Protein AF-A0A080YXA7-F1 (afdb_monomer_lite)

pLDDT: mean 82.46, std 14.52, range [35.06, 96.25]

Structure (mmCIF, N/CA/C/O backbone):
data_AF-A0A080YXA7-F1
#
_entry.id   AF-A0A080YXA7-F1
#
loop_
_atom_site.group_PDB
_atom_site.id
_atom_site.type_symbol
_atom_site.label_atom_id
_atom_site.label_alt_id
_atom_site.label_comp_id
_atom_site.label_asym_id
_atom_site.label_entity_id
_atom_site.label_seq_id
_atom_site.pdbx_PDB_ins_code
_atom_site.Cartn_x
_atom_site.Cartn_y
_atom_site.Cartn_z
_atom_site.occupancy
_atom_site.B_iso_or_equiv
_atom_site.auth_seq_id
_atom_site.auth_comp_id
_atom_site.auth_asym_id
_atom_site.auth_atom_id
_atom_site.pdbx_PDB_model_num
ATOM 1 N N . MET A 1 1 ? 11.386 15.300 15.493 1.00 69.38 1 MET A N 1
ATOM 2 C CA . MET A 1 1 ? 11.853 14.920 14.135 1.00 69.38 1 MET A CA 1
ATOM 3 C C . MET A 1 1 ? 12.270 13.456 14.075 1.00 69.38 1 MET A C 1
ATOM 5 O O . MET A 1 1 ? 11.987 12.839 13.060 1.00 69.38 1 MET A O 1
ATOM 9 N N . SER A 1 2 ? 12.856 12.893 15.141 1.00 87.56 2 SER A N 1
ATOM 10 C CA . SER A 1 2 ? 13.180 11.459 15.256 1.00 87.56 2 SER A CA 1
ATOM 11 C C . SER A 1 2 ? 12.009 10.533 14.919 1.00 87.56 2 SER A C 1
ATOM 13 O O . SER A 1 2 ? 12.190 9.568 14.186 1.00 87.56 2 SER A O 1
ATOM 15 N N . ASP A 1 3 ? 10.804 10.850 15.397 1.00 88.25 3 ASP A N 1
ATOM 16 C CA . ASP A 1 3 ? 9.641 9.965 15.233 1.00 88.25 3 ASP A CA 1
ATOM 17 C C . ASP A 1 3 ? 9.145 9.949 13.782 1.00 88.25 3 ASP A C 1
ATOM 19 O O . ASP A 1 3 ? 8.864 8.891 13.227 1.00 88.25 3 ASP A O 1
ATOM 23 N N . VAL A 1 4 ? 9.155 11.116 13.125 1.00 88.38 4 VAL A N 1
ATOM 24 C CA . VAL A 1 4 ? 8.856 11.254 11.689 1.00 88.38 4 VAL A CA 1
ATOM 25 C C . VAL A 1 4 ? 9.856 10.453 10.854 1.00 88.38 4 VAL A C 1
ATOM 27 O O . VAL A 1 4 ? 9.468 9.746 9.927 1.00 88.38 4 VAL A O 1
ATOM 30 N N . GLU A 1 5 ? 11.147 10.542 11.181 1.00 90.81 5 GLU A N 1
ATOM 31 C CA . GLU A 1 5 ? 12.191 9.792 10.482 1.00 90.81 5 GLU A CA 1
ATOM 32 C C . GLU A 1 5 ? 12.040 8.279 10.694 1.00 90.81 5 GLU A C 1
ATOM 34 O O . GLU A 1 5 ? 12.161 7.509 9.742 1.00 90.81 5 GLU A O 1
ATOM 39 N N . SER A 1 6 ? 11.738 7.854 11.922 1.00 93.12 6 SER A N 1
ATOM 40 C CA . SER A 1 6 ? 11.500 6.451 12.270 1.00 93.12 6 SER A CA 1
ATOM 41 C C . SER A 1 6 ? 10.335 5.861 11.470 1.00 93.12 6 SER A C 1
ATOM 43 O O . SER A 1 6 ? 10.488 4.822 10.823 1.00 93.12 6 SER A O 1
ATOM 45 N N . ILE A 1 7 ? 9.201 6.567 11.428 1.00 91.19 7 ILE A N 1
ATOM 46 C CA . ILE A 1 7 ? 8.010 6.153 10.676 1.00 91.19 7 ILE A CA 1
ATOM 47 C C . ILE A 1 7 ? 8.293 6.131 9.173 1.00 91.19 7 ILE A C 1
ATOM 49 O O . ILE A 1 7 ? 7.986 5.142 8.510 1.00 91.19 7 ILE A O 1
ATOM 53 N N . SER A 1 8 ? 8.960 7.158 8.640 1.00 89.88 8 SER A N 1
ATOM 54 C CA . SER A 1 8 ? 9.359 7.202 7.228 1.00 89.88 8 SER A CA 1
ATOM 55 C C . SER A 1 8 ? 10.251 6.015 6.843 1.00 89.88 8 SER A C 1
ATOM 57 O O . SER A 1 8 ? 9.992 5.343 5.845 1.00 89.88 8 SER A O 1
ATOM 59 N N . LYS A 1 9 ? 11.250 5.671 7.669 1.00 91.12 9 LYS A N 1
ATOM 60 C CA . LYS A 1 9 ? 12.090 4.479 7.456 1.00 91.12 9 LYS A CA 1
ATOM 61 C C . LYS A 1 9 ? 11.283 3.189 7.538 1.00 91.12 9 LYS A C 1
ATOM 63 O O . LYS A 1 9 ? 11.500 2.285 6.733 1.00 91.12 9 LYS A O 1
ATOM 68 N N . LYS A 1 10 ? 10.344 3.090 8.483 1.00 92.12 10 LYS A N 1
ATOM 69 C CA . LYS A 1 10 ? 9.490 1.907 8.616 1.00 92.12 10 LYS A CA 1
ATOM 70 C C . LYS A 1 10 ? 8.612 1.724 7.378 1.00 92.12 10 LYS A C 1
ATOM 72 O O . LYS A 1 10 ? 8.597 0.622 6.843 1.00 92.12 10 LYS A O 1
ATOM 77 N N . LEU A 1 11 ? 7.998 2.785 6.852 1.00 90.00 11 LEU A N 1
ATOM 78 C CA . LEU A 1 11 ? 7.201 2.760 5.613 1.00 90.00 11 LEU A CA 1
ATOM 79 C C . LEU A 1 11 ? 8.001 2.327 4.367 1.00 90.00 11 LEU A C 1
ATOM 81 O O . LEU A 1 11 ? 7.417 1.890 3.376 1.00 90.00 11 LEU A O 1
ATOM 85 N N . GLN A 1 12 ? 9.335 2.415 4.412 1.00 88.06 12 GLN A N 1
ATOM 86 C CA . GLN A 1 12 ? 10.232 1.918 3.360 1.00 88.06 12 GLN A CA 1
ATOM 87 C C . GLN A 1 12 ? 10.576 0.425 3.476 1.00 88.06 12 GLN A C 1
ATOM 89 O O . GLN A 1 12 ? 11.247 -0.117 2.587 1.00 88.06 12 GLN A O 1
ATOM 94 N N . SER A 1 13 ? 10.154 -0.243 4.553 1.00 87.19 13 SER A N 1
ATOM 95 C CA . SER A 1 13 ? 10.366 -1.679 4.737 1.00 87.19 13 SER A CA 1
ATOM 96 C C . SER A 1 13 ? 9.439 -2.519 3.856 1.00 87.19 13 SER A C 1
ATOM 98 O O . SER A 1 13 ? 8.352 -2.100 3.465 1.00 87.19 13 SER A O 1
ATOM 100 N N . GLU A 1 14 ? 9.908 -3.714 3.506 1.00 83.94 14 GLU A N 1
ATOM 101 C CA . GLU A 1 14 ? 9.124 -4.688 2.750 1.00 83.94 14 GLU A CA 1
ATOM 102 C C . GLU A 1 14 ? 8.114 -5.398 3.663 1.00 83.94 14 GLU A C 1
ATOM 104 O O . GLU A 1 14 ? 8.380 -5.616 4.845 1.00 83.94 14 GLU A O 1
ATOM 109 N N . GLY A 1 15 ? 6.972 -5.797 3.099 1.00 83.88 15 GLY A N 1
ATOM 110 C CA . GLY A 1 15 ? 5.975 -6.624 3.790 1.00 83.88 15 GLY A CA 1
ATOM 111 C C . GLY A 1 15 ? 4.941 -5.871 4.630 1.00 83.88 15 GLY A C 1
ATOM 112 O O . GLY A 1 15 ? 4.092 -6.524 5.227 1.00 83.88 15 GLY A O 1
ATOM 113 N N . LEU A 1 16 ? 4.972 -4.536 4.650 1.00 90.12 16 LEU A N 1
ATOM 114 C CA . LEU A 1 16 ? 3.880 -3.745 5.219 1.00 90.12 16 LEU A CA 1
ATOM 115 C C . LEU A 1 16 ? 2.645 -3.809 4.323 1.00 90.12 16 LEU A C 1
ATOM 117 O O . LEU A 1 16 ? 2.758 -3.707 3.098 1.00 90.12 16 LEU A O 1
ATOM 121 N N . ASN A 1 17 ? 1.481 -3.925 4.948 1.00 91.56 17 ASN A N 1
ATOM 122 C CA . ASN A 1 17 ? 0.186 -3.775 4.296 1.00 91.56 17 ASN A CA 1
ATOM 123 C C . ASN A 1 17 ? -0.403 -2.371 4.571 1.00 91.56 17 ASN A C 1
ATOM 125 O O . ASN A 1 17 ? 0.209 -1.537 5.244 1.00 91.56 17 ASN A O 1
ATOM 129 N N . LEU A 1 18 ? -1.586 -2.088 4.015 1.00 92.81 18 LEU A N 1
ATOM 130 C CA . LEU A 1 18 ? -2.235 -0.781 4.168 1.00 92.81 18 LEU A CA 1
ATOM 131 C C . LEU A 1 18 ? -2.689 -0.472 5.600 1.00 92.81 18 LEU A C 1
ATOM 133 O O . LEU A 1 18 ? -2.625 0.691 5.992 1.00 92.81 18 LEU A O 1
ATOM 137 N N . LEU A 1 19 ? -3.095 -1.479 6.379 1.00 93.38 19 LEU A N 1
ATOM 138 C CA . LEU A 1 19 ? -3.434 -1.309 7.795 1.00 93.38 19 LEU A CA 1
ATOM 139 C C . LEU A 1 19 ? -2.194 -0.889 8.593 1.00 93.38 19 LEU A C 1
ATOM 141 O O . LEU A 1 19 ? -2.234 0.146 9.245 1.00 93.38 19 LEU A O 1
ATOM 145 N N . ASP A 1 20 ? -1.068 -1.595 8.436 1.00 93.44 20 ASP A N 1
ATOM 146 C CA . ASP A 1 20 ? 0.170 -1.255 9.154 1.00 93.44 20 ASP A CA 1
ATOM 147 C C . ASP A 1 20 ? 0.626 0.180 8.843 1.00 93.44 20 ASP A C 1
ATOM 149 O O . ASP A 1 20 ? 1.072 0.925 9.715 1.00 93.44 20 ASP A O 1
ATOM 153 N N . ALA A 1 21 ? 0.539 0.580 7.570 1.00 93.19 21 ALA A N 1
ATOM 154 C CA . ALA A 1 21 ? 0.881 1.934 7.160 1.00 93.19 21 ALA A CA 1
ATOM 155 C C . ALA A 1 21 ? -0.074 2.967 7.766 1.00 93.19 21 ALA A C 1
ATOM 157 O O . ALA A 1 21 ? 0.370 4.054 8.135 1.00 93.19 21 ALA A O 1
ATOM 158 N N . ARG A 1 22 ? -1.363 2.633 7.887 1.00 94.56 22 ARG A N 1
ATOM 159 C CA . ARG A 1 22 ? -2.358 3.516 8.488 1.00 94.56 22 ARG A CA 1
ATOM 160 C C . ARG A 1 22 ? -2.125 3.700 9.981 1.00 94.56 22 ARG A C 1
ATOM 162 O O . ARG A 1 22 ? -2.045 4.845 10.409 1.00 94.56 22 ARG A O 1
ATOM 169 N N . ASP A 1 23 ? -1.866 2.621 10.712 1.00 94.25 23 ASP A N 1
ATOM 170 C CA . ASP A 1 23 ? -1.539 2.660 12.142 1.00 94.25 23 ASP A CA 1
ATOM 171 C C . ASP A 1 23 ? -0.324 3.561 12.424 1.00 94.25 23 ASP A C 1
ATOM 173 O O . ASP A 1 23 ? -0.317 4.356 13.365 1.00 94.25 23 ASP A O 1
ATOM 177 N N . LEU A 1 24 ? 0.705 3.489 11.570 1.00 93.81 24 LEU A N 1
ATOM 178 C CA . LEU A 1 24 ? 1.887 4.348 11.679 1.00 93.81 24 LEU A CA 1
ATOM 179 C C . LEU A 1 24 ? 1.564 5.829 11.427 1.00 93.81 24 LEU A C 1
ATOM 181 O O . LEU A 1 24 ? 2.091 6.699 12.122 1.00 93.81 24 LEU A O 1
ATOM 185 N N . LEU A 1 25 ? 0.740 6.134 10.422 1.00 93.31 25 LEU A N 1
ATOM 186 C CA . LEU A 1 25 ? 0.370 7.512 10.087 1.00 93.31 25 LEU A CA 1
ATOM 187 C C . LEU A 1 25 ? -0.572 8.120 11.131 1.00 93.31 25 LEU A C 1
ATOM 189 O O . LEU A 1 25 ? -0.387 9.278 11.503 1.00 93.31 25 LEU A O 1
ATOM 193 N N . ASP A 1 26 ? -1.522 7.344 11.643 1.00 93.75 26 ASP A N 1
ATOM 194 C CA . ASP A 1 26 ? -2.455 7.785 12.678 1.00 93.75 26 ASP A CA 1
ATOM 195 C C . ASP A 1 26 ? -1.716 8.022 14.004 1.00 93.75 26 ASP A C 1
ATOM 197 O O . ASP A 1 26 ? -1.868 9.085 14.609 1.00 93.75 26 ASP A O 1
ATOM 201 N N . GLY A 1 27 ? -0.787 7.135 14.384 1.00 93.38 27 GLY A N 1
ATOM 202 C CA . GLY A 1 27 ? 0.109 7.371 15.521 1.00 93.38 27 GLY A CA 1
ATOM 203 C C . GLY A 1 27 ? 0.985 8.623 15.353 1.00 93.38 27 GLY A C 1
ATOM 204 O O . GLY A 1 27 ? 1.268 9.332 16.322 1.00 93.38 27 GLY A O 1
ATOM 205 N N . LEU A 1 28 ? 1.382 8.969 14.121 1.00 92.44 28 LEU A N 1
ATOM 206 C CA . LEU A 1 28 ? 2.083 10.230 13.860 1.00 92.44 28 LEU A CA 1
ATOM 207 C C . LEU A 1 28 ? 1.170 11.451 14.027 1.00 92.44 28 LEU A C 1
ATOM 209 O O . LEU A 1 28 ? 1.641 12.497 14.480 1.00 92.44 28 LEU A O 1
ATOM 213 N N . LEU A 1 29 ? -0.112 11.344 13.670 1.00 93.69 29 LEU A N 1
ATOM 214 C CA . LEU A 1 29 ? -1.085 12.426 13.835 1.00 93.69 29 LEU A CA 1
ATOM 215 C C . LEU A 1 29 ? -1.355 12.744 15.306 1.00 93.69 29 LEU A C 1
ATOM 217 O O . LEU A 1 29 ? -1.502 13.922 15.633 1.00 93.69 29 LEU A O 1
ATOM 221 N N . GLU A 1 30 ? -1.336 11.744 16.191 1.00 93.12 30 GLU A N 1
ATOM 222 C CA . GLU A 1 30 ? -1.449 11.953 17.642 1.00 93.12 30 GLU A CA 1
ATOM 223 C C . GLU A 1 30 ? -0.322 12.848 18.180 1.00 93.12 30 GLU A C 1
ATOM 225 O O . GLU A 1 30 ? -0.554 13.761 18.973 1.00 93.12 30 GLU A O 1
ATOM 230 N N . ILE A 1 31 ? 0.907 12.629 17.703 1.00 91.81 31 ILE A N 1
ATOM 231 C CA . ILE A 1 31 ? 2.092 13.396 18.117 1.00 91.81 31 ILE A CA 1
ATOM 232 C C . ILE A 1 31 ? 2.167 14.735 17.371 1.00 91.81 31 ILE A C 1
ATOM 234 O O . ILE A 1 31 ? 2.663 15.740 17.896 1.00 91.81 31 ILE A O 1
ATOM 238 N N . LYS A 1 32 ? 1.710 14.768 16.115 1.00 91.69 32 LYS A N 1
ATOM 239 C CA . LYS A 1 32 ? 1.868 15.917 15.224 1.00 91.69 32 LYS A CA 1
ATOM 240 C C . LYS A 1 32 ? 0.593 16.223 14.423 1.00 91.69 32 LYS A C 1
ATOM 242 O O . LYS A 1 32 ? 0.579 16.066 13.198 1.00 91.69 32 LYS A O 1
ATOM 247 N N . PRO A 1 33 ? -0.422 16.832 15.068 1.00 92.94 33 PRO A N 1
ATOM 248 C CA . PRO A 1 33 ? -1.691 17.182 14.421 1.00 92.94 33 PRO A CA 1
ATOM 249 C C . PRO A 1 33 ? -1.559 18.170 13.252 1.00 92.94 33 PRO A C 1
ATOM 251 O O . PRO A 1 33 ? -2.461 18.308 12.435 1.00 92.94 33 PRO A O 1
ATOM 254 N N . SER A 1 34 ? -0.426 18.870 13.124 1.00 92.94 34 SER A N 1
ATOM 255 C CA . SER A 1 34 ? -0.175 19.760 11.983 1.00 92.94 34 SER A CA 1
ATOM 256 C C . SER A 1 34 ? -0.092 19.024 10.638 1.00 92.94 34 SER A C 1
ATOM 258 O O . SER A 1 34 ? -0.131 19.679 9.600 1.00 92.94 34 SER A O 1
ATOM 260 N N . PHE A 1 35 ? 0.054 17.692 10.634 1.00 91.69 35 PHE A N 1
ATOM 261 C CA . PHE A 1 35 ? 0.099 16.891 9.408 1.00 91.69 35 PHE A CA 1
ATOM 262 C C . PHE A 1 35 ? -1.268 16.405 8.911 1.00 91.69 35 PHE A C 1
ATOM 264 O O . PHE A 1 35 ? -1.319 15.770 7.860 1.00 91.69 35 PHE A O 1
ATOM 271 N N . THR A 1 36 ? -2.369 16.733 9.593 1.00 93.69 36 THR A N 1
ATOM 272 C CA . THR A 1 36 ? -3.727 16.283 9.232 1.00 93.69 36 THR A CA 1
ATOM 273 C C . THR A 1 36 ? -4.055 16.499 7.756 1.00 93.69 36 THR A C 1
ATOM 275 O O . THR A 1 36 ? -4.508 15.577 7.091 1.00 93.69 36 THR A O 1
ATOM 278 N N . ASN A 1 37 ? -3.718 17.661 7.194 1.00 93.38 37 ASN A N 1
ATOM 279 C CA . ASN A 1 37 ? -4.016 17.973 5.790 1.00 93.38 37 ASN A CA 1
ATOM 280 C C . ASN A 1 37 ? -3.189 17.163 4.769 1.00 93.38 37 ASN A C 1
ATOM 282 O O . ASN A 1 37 ? -3.418 17.294 3.572 1.00 93.38 37 ASN A O 1
ATOM 286 N N . TYR A 1 38 ? -2.221 16.359 5.218 1.00 90.94 38 TYR A N 1
ATOM 287 C CA . TYR A 1 38 ? -1.301 15.611 4.356 1.00 90.94 38 TYR A CA 1
ATOM 288 C C . TYR A 1 38 ? -1.407 14.096 4.513 1.00 90.94 38 TYR A C 1
ATOM 290 O O . TYR A 1 38 ? -1.197 13.384 3.539 1.00 90.94 38 TYR A O 1
ATOM 298 N N . ILE A 1 39 ? -1.672 13.596 5.724 1.00 92.19 39 ILE A N 1
ATOM 299 C CA . ILE A 1 39 ? -1.631 12.148 6.003 1.00 92.19 39 ILE A CA 1
ATOM 300 C C . ILE A 1 39 ? -2.926 11.591 6.591 1.00 92.19 39 ILE A C 1
ATOM 302 O O . ILE A 1 39 ? -3.038 10.371 6.719 1.00 92.19 39 ILE A O 1
ATOM 306 N N . ALA A 1 40 ? -3.900 12.443 6.934 1.00 93.56 40 ALA A N 1
ATOM 307 C CA . ALA A 1 40 ? -5.184 11.959 7.427 1.00 93.56 40 ALA A CA 1
ATOM 308 C C . ALA A 1 40 ? -5.913 11.131 6.353 1.00 93.56 40 ALA A C 1
ATOM 310 O O . ALA A 1 40 ? -5.759 11.408 5.161 1.00 93.56 40 ALA A O 1
ATOM 311 N N . PRO A 1 41 ? -6.767 10.172 6.753 1.00 91.31 41 PRO A N 1
ATOM 312 C CA . PRO A 1 41 ? -7.563 9.372 5.815 1.00 91.31 41 PRO A CA 1
ATOM 313 C C . PRO A 1 41 ? -8.456 10.205 4.881 1.00 91.31 41 PRO A C 1
ATOM 315 O O . PRO A 1 41 ? -8.844 9.745 3.813 1.00 91.31 41 PRO A O 1
ATOM 318 N N . THR A 1 42 ? -8.789 11.431 5.290 1.00 91.44 42 THR A N 1
ATOM 319 C CA . THR A 1 42 ? -9.639 12.375 4.553 1.00 91.44 42 THR A CA 1
ATOM 320 C C . THR A 1 42 ? -8.854 13.543 3.951 1.00 91.44 42 THR A C 1
ATOM 322 O O . THR A 1 42 ? -9.455 14.559 3.613 1.00 91.44 42 THR A O 1
ATOM 325 N N . ALA A 1 43 ? -7.522 13.465 3.895 1.00 92.31 43 ALA A N 1
ATOM 326 C CA . ALA A 1 43 ? -6.707 14.516 3.295 1.00 92.31 43 ALA A CA 1
ATOM 327 C C . ALA A 1 43 ? -6.961 14.606 1.780 1.00 92.31 43 ALA A C 1
ATOM 329 O O . ALA A 1 43 ? -7.131 13.583 1.123 1.00 92.31 43 ALA A O 1
ATOM 330 N N . ASP A 1 44 ? -6.904 15.812 1.209 1.00 91.56 44 ASP A N 1
ATOM 331 C CA . ASP A 1 44 ? -7.200 16.054 -0.217 1.00 91.56 44 ASP A CA 1
ATOM 332 C C . ASP A 1 44 ? -6.287 15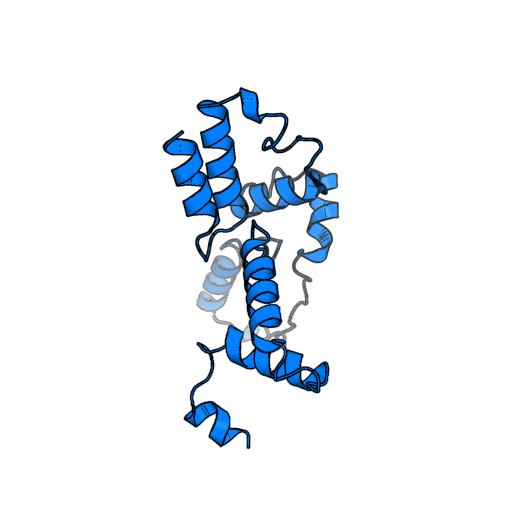.273 -1.183 1.00 91.56 44 ASP A C 1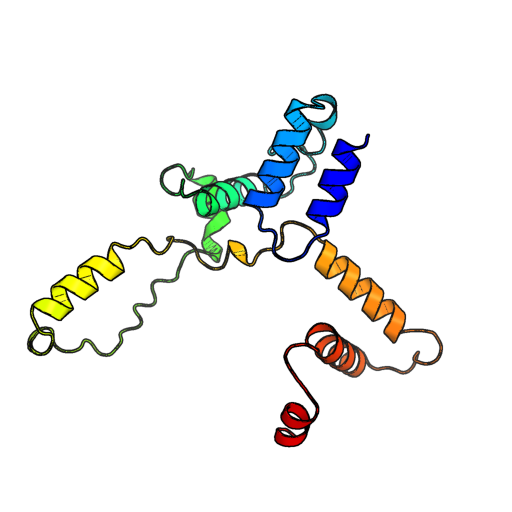
ATOM 334 O O . ASP A 1 44 ? -6.631 15.049 -2.341 1.00 91.56 44 ASP A O 1
ATOM 338 N N . ILE A 1 45 ? -5.108 14.857 -0.713 1.00 90.56 45 ILE A N 1
ATOM 339 C CA . ILE A 1 45 ? -4.157 14.039 -1.476 1.00 90.56 45 ILE A CA 1
ATOM 340 C C . ILE A 1 45 ? -4.617 12.580 -1.644 1.00 90.56 45 ILE A C 1
ATOM 342 O O . ILE A 1 45 ? -4.124 11.880 -2.529 1.00 90.56 45 ILE A O 1
ATOM 346 N N . VAL A 1 46 ? -5.547 12.107 -0.808 1.00 90.50 46 VAL A N 1
ATOM 347 C CA . VAL A 1 46 ? -6.068 10.738 -0.858 1.00 90.50 46 VAL A CA 1
ATOM 348 C C . VAL A 1 46 ? -6.966 10.597 -2.083 1.00 90.50 46 VAL A C 1
ATOM 350 O O . VAL A 1 46 ? -8.078 11.116 -2.134 1.00 90.50 46 VAL A O 1
ATOM 353 N N . HIS A 1 47 ? -6.486 9.863 -3.084 1.00 90.56 47 HIS A N 1
ATOM 354 C CA . HIS A 1 47 ? -7.189 9.713 -4.359 1.00 90.56 47 HIS A CA 1
ATOM 355 C C . HIS A 1 47 ? -8.497 8.915 -4.228 1.00 90.56 47 HIS A C 1
ATOM 357 O O . HIS A 1 47 ? -9.484 9.221 -4.895 1.00 90.56 47 HIS A O 1
ATOM 363 N N . SER A 1 48 ? -8.503 7.870 -3.394 1.00 93.12 48 SER A N 1
ATOM 364 C CA . SER A 1 48 ? -9.628 6.934 -3.269 1.00 93.12 48 SER A CA 1
ATOM 365 C C . SER A 1 48 ? -9.934 6.631 -1.793 1.00 93.12 48 SER A C 1
ATOM 367 O O . SER A 1 48 ? -9.619 5.537 -1.320 1.00 93.12 48 SER A O 1
ATOM 369 N N . PRO A 1 49 ? -10.559 7.563 -1.050 1.00 94.00 49 PRO A N 1
ATOM 370 C CA . PRO A 1 49 ? -10.744 7.436 0.399 1.00 94.00 49 PRO A CA 1
ATOM 371 C C . PRO A 1 49 ? -11.604 6.229 0.799 1.00 94.00 49 PRO A C 1
ATOM 373 O O . PRO A 1 49 ? -11.239 5.494 1.714 1.00 94.00 49 PRO A O 1
ATOM 376 N N . ASP A 1 50 ? -12.696 5.955 0.075 1.00 95.62 50 ASP A N 1
ATOM 377 C CA . ASP A 1 50 ? -13.545 4.778 0.328 1.00 95.62 50 ASP A CA 1
ATOM 378 C C . ASP A 1 50 ? -12.798 3.458 0.087 1.00 95.62 50 ASP A C 1
ATOM 380 O O . ASP A 1 50 ? -13.037 2.457 0.762 1.00 95.62 50 ASP A O 1
ATOM 384 N N . PHE A 1 51 ? -11.878 3.441 -0.881 1.00 95.12 51 PHE A N 1
ATOM 385 C CA . PHE A 1 51 ? -11.060 2.265 -1.146 1.00 95.12 51 PHE A CA 1
ATOM 386 C C . PHE A 1 51 ? -10.063 2.033 -0.010 1.00 95.12 51 PHE A C 1
ATOM 388 O O . PHE A 1 51 ? -10.034 0.942 0.553 1.00 95.12 51 PHE A O 1
ATOM 395 N N . GLU A 1 52 ? -9.282 3.054 0.355 1.00 94.69 52 GLU A N 1
ATOM 396 C CA . GLU A 1 52 ? -8.282 2.937 1.421 1.00 94.69 52 GLU A CA 1
ATOM 397 C C . GLU A 1 52 ? -8.926 2.573 2.763 1.00 94.69 52 GLU A C 1
ATOM 399 O O . GLU A 1 52 ? -8.500 1.611 3.403 1.00 94.69 52 GLU A O 1
ATOM 404 N N . SER A 1 53 ? -10.003 3.269 3.145 1.00 95.06 53 SER A N 1
ATOM 405 C CA . SER A 1 53 ? -10.776 2.973 4.360 1.00 95.06 53 SER A CA 1
ATOM 406 C C . SER A 1 53 ? -11.329 1.546 4.341 1.00 95.06 53 SER A C 1
ATOM 408 O O . SER A 1 53 ? -11.184 0.800 5.312 1.00 95.06 53 SER A O 1
ATOM 410 N N . GLY A 1 54 ? -11.907 1.122 3.212 1.00 94.81 54 GLY A N 1
ATOM 411 C CA . GLY A 1 54 ? -12.417 -0.233 3.049 1.00 94.81 54 GLY A CA 1
ATOM 412 C C . GLY A 1 54 ? -11.332 -1.297 3.234 1.00 94.81 54 GLY A C 1
ATOM 413 O O . GLY A 1 54 ? -11.549 -2.272 3.953 1.00 94.81 54 GLY A O 1
ATOM 414 N N . VAL A 1 55 ? -10.156 -1.114 2.625 1.00 94.25 55 VAL A N 1
ATOM 415 C CA . VAL A 1 55 ? -9.033 -2.055 2.758 1.00 94.25 55 VAL A CA 1
ATOM 416 C C . VAL A 1 55 ? -8.559 -2.147 4.209 1.00 94.25 55 VAL A C 1
ATOM 418 O O . VAL A 1 55 ? -8.390 -3.255 4.714 1.00 94.25 55 VAL A O 1
ATOM 421 N N . VAL A 1 56 ? -8.389 -1.009 4.890 1.00 94.38 56 VAL A N 1
ATOM 422 C CA . VAL A 1 56 ? -7.980 -0.960 6.306 1.00 94.38 56 VAL A CA 1
ATOM 423 C C . VAL A 1 56 ? -8.983 -1.710 7.188 1.00 94.38 56 VAL A C 1
ATOM 425 O O . VAL A 1 56 ? -8.579 -2.553 7.986 1.00 94.38 56 VAL A O 1
ATOM 428 N N . LYS A 1 57 ? -10.291 -1.492 6.995 1.00 94.19 57 LYS A N 1
ATOM 429 C CA . LYS A 1 57 ? -11.343 -2.200 7.745 1.00 94.19 57 LYS A CA 1
ATOM 430 C C . LYS A 1 57 ? -11.308 -3.708 7.533 1.00 94.19 57 LYS A C 1
ATOM 432 O O . LYS A 1 57 ? -11.402 -4.451 8.504 1.00 94.19 57 LYS A O 1
ATOM 437 N N . VAL A 1 58 ? -11.165 -4.170 6.289 1.00 93.12 58 VAL A N 1
ATOM 438 C CA . VAL A 1 58 ? -11.099 -5.611 6.002 1.00 93.12 58 VAL A CA 1
ATOM 439 C C . VAL A 1 58 ? -9.862 -6.240 6.639 1.00 93.12 58 VAL A C 1
ATOM 441 O O . VAL A 1 58 ? -9.971 -7.274 7.291 1.00 93.12 58 VAL A O 1
ATOM 444 N N . LEU A 1 59 ? -8.694 -5.608 6.494 1.00 90.94 59 LEU A N 1
ATOM 445 C CA . LEU A 1 59 ? -7.453 -6.099 7.099 1.00 90.94 59 LEU A CA 1
ATOM 446 C C . LEU A 1 59 ? -7.519 -6.107 8.635 1.00 90.94 59 LEU A C 1
ATOM 448 O O . LEU A 1 59 ? -6.931 -6.987 9.256 1.00 90.94 59 LEU A O 1
ATOM 452 N N . GLY A 1 60 ? -8.266 -5.174 9.235 1.00 89.44 60 GLY A N 1
ATOM 453 C CA . GLY A 1 60 ? -8.524 -5.112 10.676 1.00 89.44 60 GLY A CA 1
ATOM 454 C C . GLY A 1 60 ? -9.644 -6.035 11.178 1.00 89.44 60 GLY A C 1
ATOM 455 O O . GLY A 1 60 ? -9.937 -6.025 12.367 1.00 89.44 60 GLY A O 1
ATOM 456 N N . GLY A 1 61 ? -10.295 -6.818 10.309 1.00 89.00 61 GLY A N 1
ATOM 457 C CA . GLY A 1 61 ? -11.398 -7.714 10.689 1.00 89.00 61 GLY A CA 1
ATOM 458 C C . GLY A 1 61 ? -12.759 -7.028 10.880 1.00 89.00 61 GLY A C 1
ATOM 459 O O . GLY A 1 61 ? -13.717 -7.659 11.320 1.00 89.00 61 GLY A O 1
ATOM 460 N N . HIS A 1 62 ? -12.885 -5.756 10.503 1.00 89.94 62 HIS A N 1
ATOM 461 C CA . HIS A 1 62 ? -14.103 -4.945 10.614 1.00 89.94 62 HIS A CA 1
ATOM 462 C C . HIS A 1 62 ? -14.951 -4.979 9.328 1.00 89.94 62 HIS A C 1
ATOM 464 O O . HIS A 1 62 ? -15.495 -3.967 8.881 1.00 89.94 62 HIS A O 1
ATOM 470 N N . GLU A 1 63 ? -15.079 -6.152 8.698 1.00 88.44 63 GLU A N 1
ATOM 471 C CA . GLU A 1 63 ? -15.816 -6.310 7.430 1.00 88.44 63 GLU A CA 1
ATOM 472 C C . GLU A 1 63 ? -17.315 -6.001 7.551 1.00 88.44 63 GLU A C 1
ATOM 474 O O . GLU A 1 63 ? -17.952 -5.573 6.580 1.00 88.44 63 GLU A O 1
ATOM 479 N N . SER A 1 64 ? -17.888 -6.201 8.741 1.00 87.94 64 SER A N 1
ATOM 480 C CA .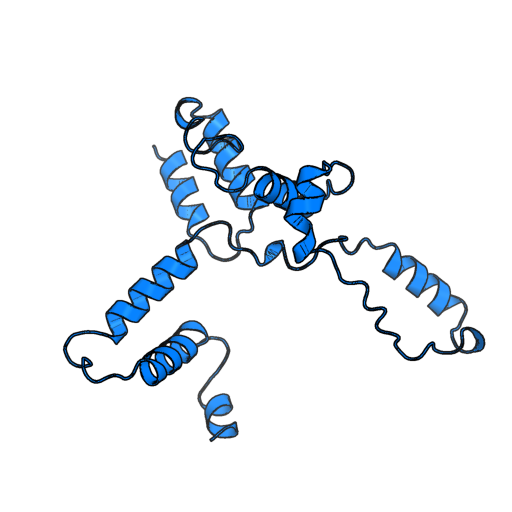 SER A 1 64 ? -19.281 -5.860 9.049 1.00 87.94 64 SER A CA 1
ATOM 481 C C . SER A 1 64 ? -19.565 -4.366 8.903 1.00 87.94 64 SER A C 1
ATOM 483 O O . SER A 1 64 ? -20.672 -3.991 8.513 1.00 87.94 64 SER A O 1
ATOM 485 N N . ASP A 1 65 ? -18.552 -3.533 9.145 1.00 92.50 65 ASP A N 1
ATOM 486 C CA . ASP A 1 65 ? -18.671 -2.079 9.294 1.00 92.50 65 ASP A CA 1
ATOM 487 C C . ASP A 1 65 ? -18.406 -1.340 7.971 1.00 92.50 65 ASP A C 1
ATOM 489 O O . ASP A 1 65 ? -18.285 -0.109 7.919 1.00 92.50 65 ASP A O 1
ATOM 493 N N . LEU A 1 66 ? -18.312 -2.101 6.876 1.00 93.44 66 LEU A N 1
ATOM 494 C CA . LEU A 1 66 ? -18.131 -1.569 5.536 1.0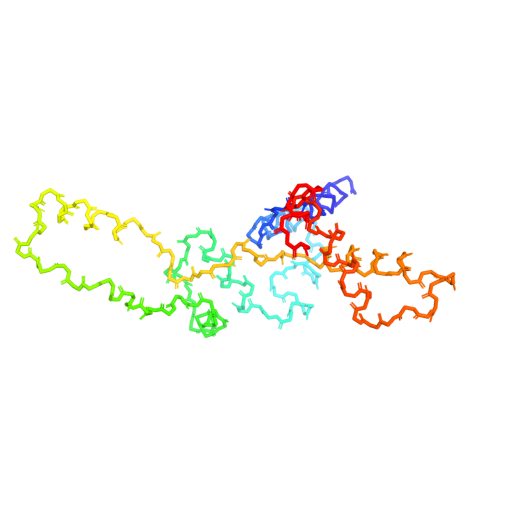0 93.44 66 LEU A CA 1
ATOM 495 C C . LEU A 1 66 ? -19.395 -0.851 5.048 1.00 93.44 66 LEU A C 1
ATOM 497 O O . LEU A 1 66 ? -20.485 -1.435 4.925 1.00 93.44 66 LEU A O 1
ATOM 501 N N . SER A 1 67 ? -19.209 0.413 4.682 1.00 95.75 67 SER A N 1
ATOM 502 C CA . SER A 1 67 ? -20.206 1.257 4.043 1.00 95.75 67 SER A CA 1
ATOM 503 C C . SER A 1 67 ? -20.547 0.735 2.644 1.00 95.75 67 SER A C 1
ATOM 505 O O . SER A 1 67 ? -19.852 -0.096 2.053 1.00 95.75 67 SER A O 1
ATOM 507 N N . ARG A 1 68 ? -21.648 1.233 2.074 1.00 95.94 68 ARG A N 1
ATOM 508 C CA . ARG A 1 68 ? -22.013 0.903 0.691 1.00 95.94 68 ARG A CA 1
ATOM 509 C C . ARG A 1 68 ? -20.945 1.371 -0.308 1.00 95.94 68 ARG A C 1
ATOM 511 O O . ARG A 1 68 ? -20.684 0.647 -1.261 1.00 95.94 68 ARG A O 1
ATOM 518 N N . ALA A 1 69 ? -20.345 2.542 -0.091 1.00 95.88 69 ALA A N 1
ATOM 519 C CA . ALA A 1 69 ? -19.307 3.080 -0.970 1.00 95.88 69 ALA A CA 1
ATOM 520 C C . ALA A 1 69 ? -18.020 2.244 -0.891 1.00 95.88 69 ALA A C 1
ATOM 522 O O . ALA A 1 69 ? -17.474 1.863 -1.922 1.00 95.88 69 ALA A O 1
ATOM 523 N N . GLU A 1 70 ? -17.616 1.845 0.318 1.00 96.25 70 GLU A N 1
ATOM 524 C CA . GLU A 1 70 ? -16.449 0.980 0.537 1.00 96.25 70 GLU A CA 1
ATOM 525 C C . GLU A 1 70 ? -16.652 -0.398 -0.119 1.00 96.25 70 GLU A C 1
ATOM 527 O O . GLU A 1 70 ? -15.764 -0.907 -0.799 1.00 96.25 70 GLU A O 1
ATOM 532 N N . LYS A 1 71 ? -17.852 -0.986 -0.010 1.00 94.44 71 LYS A N 1
ATOM 533 C CA . LYS A 1 71 ? -18.190 -2.257 -0.683 1.00 94.44 71 LYS A CA 1
ATOM 534 C C . LYS A 1 71 ? -18.111 -2.162 -2.207 1.00 94.44 71 LYS A C 1
ATOM 536 O O . LYS A 1 71 ? -17.656 -3.109 -2.848 1.00 94.44 71 LYS A O 1
ATOM 541 N N . GLU A 1 72 ? -18.558 -1.050 -2.790 1.00 95.12 72 GLU A N 1
ATOM 542 C CA . GLU A 1 72 ? -18.440 -0.814 -4.234 1.00 95.12 72 GLU A CA 1
ATOM 543 C C . GLU A 1 72 ? -16.978 -0.620 -4.654 1.00 95.12 72 GLU A C 1
ATOM 545 O O . GLU A 1 72 ? -16.545 -1.210 -5.643 1.00 95.12 72 GLU A O 1
ATOM 550 N N . ALA A 1 73 ? -16.189 0.122 -3.872 1.00 95.19 73 ALA A N 1
ATOM 551 C CA . ALA A 1 73 ? -14.766 0.331 -4.135 1.00 95.19 73 ALA A CA 1
ATOM 552 C C . ALA A 1 73 ? -13.954 -0.976 -4.064 1.00 95.19 73 ALA A C 1
ATOM 554 O O . ALA A 1 73 ? -13.055 -1.201 -4.874 1.00 95.19 73 ALA A O 1
ATOM 555 N N . LEU A 1 74 ? -14.297 -1.874 -3.135 1.00 94.50 74 LEU A N 1
ATOM 556 C CA . LEU A 1 74 ? -13.637 -3.172 -2.960 1.00 94.50 74 LEU A CA 1
ATOM 557 C C . LEU A 1 74 ? -14.170 -4.277 -3.881 1.00 94.50 74 LEU A C 1
ATOM 559 O O . LEU A 1 74 ? -13.658 -5.399 -3.865 1.00 94.50 74 LEU A O 1
ATOM 563 N N . ARG A 1 75 ? -15.180 -3.991 -4.709 1.00 93.12 75 ARG A N 1
ATOM 564 C CA . ARG A 1 75 ? -15.791 -4.967 -5.619 1.00 93.12 75 ARG A CA 1
ATOM 565 C C . ARG A 1 75 ? -14.781 -5.763 -6.468 1.00 93.12 75 ARG A C 1
ATOM 567 O O . ARG A 1 75 ? -15.007 -6.966 -6.601 1.00 93.12 75 ARG A O 1
ATOM 574 N N . PRO A 1 76 ? -13.684 -5.183 -7.007 1.00 91.81 76 PRO A N 1
ATOM 575 C CA . PRO A 1 76 ? -12.683 -5.938 -7.770 1.00 91.81 76 PRO A CA 1
ATOM 576 C C . PRO A 1 76 ? -11.964 -7.027 -6.962 1.00 91.81 76 PRO A C 1
ATOM 578 O O . PRO A 1 76 ? -11.502 -8.008 -7.534 1.00 91.81 76 PRO A O 1
ATOM 581 N N . PHE A 1 77 ? -11.884 -6.860 -5.641 1.00 91.62 77 PHE A N 1
ATOM 582 C CA . PHE A 1 77 ? -11.197 -7.768 -4.720 1.00 91.62 77 PHE A CA 1
ATOM 583 C C . PHE A 1 77 ? -12.139 -8.760 -4.052 1.00 91.62 77 PHE A C 1
ATOM 585 O O . PHE A 1 77 ? -11.697 -9.621 -3.293 1.00 91.62 77 PHE A O 1
ATOM 592 N N . ARG A 1 78 ? -13.446 -8.653 -4.303 1.00 90.62 78 ARG A N 1
ATOM 593 C CA . ARG A 1 78 ? -14.415 -9.601 -3.772 1.00 90.62 78 ARG A CA 1
ATOM 594 C C . ARG A 1 78 ? -14.093 -10.975 -4.336 1.00 90.62 78 ARG A C 1
ATOM 596 O O . ARG A 1 78 ? -13.931 -11.117 -5.549 1.00 90.62 78 ARG A O 1
ATOM 603 N N . GLN A 1 79 ? -14.040 -11.989 -3.475 1.00 84.12 79 GLN A N 1
ATOM 604 C CA . GLN A 1 79 ? -13.933 -13.361 -3.946 1.00 84.12 79 GLN A CA 1
ATOM 605 C C . GLN A 1 79 ? -15.075 -13.603 -4.929 1.00 84.12 79 GLN A C 1
ATOM 607 O O . GLN A 1 79 ? -16.253 -13.605 -4.552 1.00 84.12 79 GLN A O 1
ATOM 612 N N . MET A 1 80 ? -14.738 -13.807 -6.206 1.00 66.00 80 MET A N 1
ATOM 613 C CA . MET A 1 80 ? -15.652 -14.511 -7.080 1.00 66.00 80 MET A CA 1
ATOM 614 C C . MET A 1 80 ? -15.840 -15.851 -6.401 1.00 66.00 80 MET A C 1
ATOM 616 O O . MET A 1 80 ? -14.926 -16.676 -6.360 1.00 66.00 80 MET A O 1
ATOM 620 N N . THR A 1 81 ? -17.037 -16.076 -5.881 1.00 51.94 81 THR A N 1
ATOM 621 C CA . THR A 1 81 ? -17.537 -17.418 -5.658 1.00 51.94 81 THR A CA 1
ATOM 622 C C . THR A 1 81 ? -17.690 -18.069 -7.033 1.00 51.94 81 THR A C 1
ATOM 624 O O . THR A 1 81 ? -18.771 -18.457 -7.463 1.00 51.94 81 THR A O 1
ATOM 627 N N . SER A 1 82 ? -16.569 -18.302 -7.724 1.00 43.25 82 SER A N 1
ATOM 628 C CA . SER A 1 82 ? -16.396 -19.617 -8.283 1.00 43.25 82 SER A CA 1
ATOM 629 C C . SER A 1 82 ? -16.559 -20.528 -7.072 1.00 43.25 82 SER A C 1
ATOM 631 O O . SER A 1 82 ? -15.673 -20.735 -6.249 1.00 43.25 82 SER A O 1
ATOM 633 N N . ARG A 1 83 ? -17.775 -21.054 -6.927 1.00 44.69 83 ARG A N 1
ATOM 634 C CA . ARG A 1 83 ? -17.892 -22.478 -6.704 1.00 44.69 83 ARG A CA 1
ATOM 635 C C . ARG A 1 83 ? -16.890 -23.086 -7.680 1.00 44.69 83 ARG A C 1
ATOM 637 O O . ARG A 1 83 ? -17.234 -23.370 -8.824 1.00 44.69 83 ARG A O 1
ATOM 644 N N . SER A 1 84 ? -15.645 -23.261 -7.253 1.00 35.06 84 SER A N 1
ATOM 645 C CA . SER A 1 84 ? -14.916 -24.443 -7.625 1.00 35.06 84 SER A CA 1
ATOM 646 C C . SER A 1 84 ? -15.833 -25.551 -7.138 1.00 35.06 84 SER A C 1
ATOM 648 O O . SER A 1 84 ? -15.822 -25.995 -5.990 1.00 35.06 84 SER A O 1
ATOM 650 N N . ARG A 1 85 ? -16.741 -25.927 -8.040 1.00 39.16 85 ARG A N 1
ATOM 651 C CA . ARG A 1 85 ? -17.345 -27.231 -8.098 1.00 39.16 85 ARG A CA 1
ATOM 652 C C . ARG A 1 85 ? -16.143 -28.148 -8.319 1.00 39.16 85 ARG A C 1
ATOM 654 O O . ARG A 1 85 ? -15.900 -28.632 -9.412 1.00 39.16 85 ARG A O 1
ATOM 661 N N . SER A 1 86 ? -15.350 -28.332 -7.257 1.00 36.84 86 SER A N 1
ATOM 662 C CA . SER A 1 86 ? -14.847 -29.655 -6.943 1.00 36.84 86 SER A CA 1
ATOM 663 C C . SER A 1 86 ? -16.053 -30.553 -7.187 1.00 36.84 86 SER A C 1
ATOM 665 O O . SER A 1 86 ? -17.146 -30.174 -6.734 1.00 36.84 86 SER A O 1
ATOM 667 N N . PRO A 1 87 ? -15.924 -31.585 -8.044 1.00 40.09 87 PRO A N 1
ATOM 668 C CA . PRO A 1 87 ? -17.062 -32.426 -8.393 1.00 40.09 87 PRO A CA 1
ATOM 669 C C . PRO A 1 87 ? -17.757 -32.720 -7.079 1.00 40.09 87 PRO A C 1
ATOM 671 O O . PRO A 1 87 ? -17.060 -33.073 -6.129 1.00 40.09 87 PRO A O 1
ATOM 674 N N . GLU A 1 88 ? -19.047 -32.378 -6.981 1.00 50.56 88 GLU A N 1
ATOM 675 C CA . GLU A 1 88 ? -19.819 -32.559 -5.757 1.00 50.56 88 GLU A CA 1
ATOM 676 C C . GLU A 1 88 ? -19.587 -34.006 -5.339 1.00 50.56 88 GLU A C 1
ATOM 678 O O . GLU A 1 88 ? -20.137 -34.923 -5.943 1.00 50.56 88 GLU A O 1
ATOM 683 N N . GLU A 1 89 ? -18.661 -34.221 -4.400 1.00 50.53 89 GLU A N 1
ATOM 684 C CA . GLU A 1 89 ? -18.420 -35.542 -3.871 1.00 50.53 89 GLU A CA 1
ATOM 685 C C . GLU A 1 89 ? -19.690 -35.833 -3.117 1.00 50.53 89 GLU A C 1
ATOM 687 O O . GLU A 1 89 ? -19.992 -35.185 -2.108 1.00 50.53 89 GLU A O 1
ATOM 692 N N . ASP A 1 90 ? -20.460 -36.718 -3.743 1.00 51.69 90 ASP A N 1
ATOM 693 C CA . ASP A 1 90 ? -21.771 -37.171 -3.341 1.00 51.69 90 ASP A CA 1
ATOM 694 C C . ASP A 1 90 ? -21.829 -37.161 -1.810 1.00 51.69 90 ASP A C 1
ATOM 696 O O . ASP A 1 90 ? -21.000 -37.818 -1.170 1.00 51.69 90 ASP A O 1
ATOM 700 N N . PRO A 1 91 ? -22.701 -36.357 -1.176 1.00 53.75 91 PRO A N 1
ATOM 701 C CA . PRO A 1 91 ? -22.677 -36.161 0.271 1.00 53.75 91 PRO A CA 1
ATOM 702 C C . PRO A 1 91 ? -22.828 -37.480 1.046 1.00 53.75 91 PRO A C 1
ATOM 704 O O . PRO A 1 91 ? -22.555 -37.510 2.244 1.00 53.75 91 PRO A O 1
ATOM 707 N N . THR A 1 92 ? -23.231 -38.560 0.380 1.00 57.56 92 THR A N 1
ATOM 708 C CA . THR A 1 92 ? -23.252 -39.952 0.845 1.00 57.56 92 THR A CA 1
ATOM 709 C C . THR A 1 92 ? -21.866 -40.589 1.046 1.00 57.56 92 THR A C 1
ATOM 711 O O . THR A 1 92 ? -21.780 -41.579 1.767 1.00 57.56 92 THR A O 1
ATOM 714 N N . LYS A 1 93 ? -20.784 -40.033 0.479 1.00 59.16 93 LYS A N 1
ATOM 715 C CA . LYS A 1 93 ? -19.399 -40.539 0.596 1.00 59.16 93 LYS A CA 1
ATOM 716 C C . LYS A 1 93 ? -18.549 -39.848 1.667 1.00 59.16 93 LYS A C 1
ATOM 718 O O . LYS A 1 93 ? -17.521 -40.390 2.058 1.00 59.16 93 LYS A O 1
ATOM 723 N N . LEU A 1 94 ? -18.955 -38.672 2.150 1.00 59.56 94 LEU A N 1
ATOM 724 C CA . LEU A 1 94 ? -18.246 -37.956 3.217 1.00 59.56 94 LEU A CA 1
ATOM 725 C C . LEU A 1 94 ? -18.716 -38.449 4.588 1.00 59.56 94 LEU A C 1
ATOM 727 O O . LEU A 1 94 ? -19.902 -38.343 4.919 1.00 59.56 94 LEU A O 1
ATOM 731 N N . GLY A 1 95 ? -17.782 -38.945 5.402 1.00 78.19 95 GLY A N 1
ATOM 732 C CA . GLY A 1 95 ? -18.056 -39.377 6.767 1.00 78.19 95 GLY A CA 1
ATOM 733 C C . GLY A 1 95 ? -18.591 -38.237 7.641 1.00 78.19 95 GLY A C 1
ATOM 734 O O . GLY A 1 95 ? -18.353 -37.053 7.394 1.00 78.19 95 GLY A O 1
ATOM 735 N N . PHE A 1 96 ? -19.324 -38.582 8.704 1.00 74.12 96 PHE A N 1
ATOM 736 C CA . PHE A 1 96 ? -19.901 -37.603 9.637 1.00 74.12 96 PHE A CA 1
ATOM 737 C C . PHE A 1 96 ? -18.840 -36.657 10.234 1.00 74.12 96 PHE A C 1
ATOM 739 O O . PHE A 1 96 ? -19.078 -35.453 10.345 1.00 74.12 96 PHE A O 1
ATOM 746 N N . ALA A 1 97 ? -17.646 -37.177 10.533 1.00 75.00 97 ALA A N 1
ATOM 747 C CA . ALA A 1 97 ? -16.510 -36.388 11.005 1.00 75.00 97 ALA A CA 1
ATOM 748 C C . ALA A 1 97 ? -16.030 -35.366 9.957 1.00 75.00 97 ALA A C 1
ATOM 750 O O . ALA A 1 97 ? -15.848 -34.195 10.285 1.00 75.00 97 ALA A O 1
ATOM 751 N N . ASP A 1 98 ? -15.922 -35.760 8.685 1.00 75.50 98 ASP A N 1
ATOM 752 C CA . ASP A 1 98 ? -15.492 -34.869 7.599 1.00 75.50 98 ASP A CA 1
ATOM 753 C C . ASP A 1 98 ? -16.501 -33.752 7.338 1.00 75.50 98 ASP A C 1
ATOM 755 O O . ASP A 1 98 ? -16.122 -32.616 7.052 1.00 75.50 98 ASP A O 1
ATOM 759 N N . ARG A 1 99 ? -17.798 -34.040 7.501 1.00 76.75 99 ARG A N 1
ATOM 760 C CA . ARG A 1 99 ? -18.862 -33.027 7.442 1.00 76.75 99 ARG A CA 1
ATOM 761 C C . ARG A 1 99 ? -18.734 -31.997 8.567 1.00 76.75 99 ARG A C 1
ATOM 763 O O . ARG A 1 99 ? -18.916 -30.805 8.318 1.00 76.75 99 ARG A O 1
ATOM 770 N N . ILE A 1 100 ? -18.398 -32.433 9.783 1.00 72.31 100 ILE A N 1
ATOM 771 C CA . ILE A 1 100 ? -18.163 -31.539 10.928 1.00 72.31 100 ILE A CA 1
ATOM 772 C C . ILE A 1 100 ? -16.904 -30.691 10.700 1.00 72.31 100 ILE A C 1
ATOM 774 O O . ILE A 1 100 ? -16.943 -29.473 10.880 1.00 72.31 100 ILE A O 1
ATOM 778 N N . LEU A 1 101 ? -15.808 -31.303 10.243 1.00 71.00 101 LEU A N 1
ATOM 779 C CA . LEU A 1 101 ? -14.546 -30.609 9.979 1.00 71.00 101 LEU A CA 1
ATOM 780 C C . LEU A 1 101 ? -14.658 -29.616 8.809 1.00 71.00 101 LEU A C 1
ATOM 782 O O . LEU A 1 101 ? -14.173 -28.491 8.930 1.00 71.00 101 LEU A O 1
ATOM 786 N N . LYS A 1 102 ? -15.361 -29.962 7.718 1.00 69.75 102 LYS A N 1
ATOM 787 C CA . LYS A 1 102 ? -15.665 -29.021 6.620 1.00 69.75 102 LYS A CA 1
ATOM 788 C C . LYS A 1 102 ? -16.497 -27.839 7.106 1.00 69.75 102 LYS A C 1
ATOM 790 O O . LYS A 1 102 ? -16.175 -26.704 6.769 1.00 69.75 102 LYS A O 1
ATOM 795 N N . ARG A 1 103 ? -17.534 -28.081 7.916 1.00 61.16 103 ARG A N 1
ATOM 796 C CA . ARG A 1 103 ? -18.378 -27.006 8.462 1.00 61.16 103 ARG A CA 1
ATOM 797 C C . ARG A 1 103 ? -17.558 -26.044 9.329 1.00 61.16 103 ARG A C 1
ATOM 799 O O . ARG A 1 103 ? -17.711 -24.837 9.186 1.00 61.16 103 ARG A O 1
ATOM 806 N N . ARG A 1 104 ? -16.627 -26.569 10.133 1.00 56.72 104 ARG A N 1
ATOM 807 C CA . ARG A 1 104 ? -15.693 -25.760 10.931 1.00 56.72 104 ARG A CA 1
ATOM 808 C C . ARG A 1 104 ? -14.724 -24.951 10.065 1.00 56.72 104 ARG A C 1
ATOM 810 O O . ARG A 1 104 ? -14.469 -23.796 10.368 1.00 56.72 104 ARG A O 1
ATOM 817 N N . LYS A 1 105 ? -14.207 -25.534 8.979 1.00 52.81 105 LYS A N 1
ATOM 818 C CA . LYS A 1 105 ? -13.252 -24.875 8.072 1.00 52.81 105 LYS A CA 1
ATOM 819 C C . LYS A 1 105 ? -13.891 -23.778 7.212 1.00 52.81 105 LYS A C 1
ATOM 821 O O . LYS A 1 105 ? -13.219 -22.817 6.882 1.00 52.81 105 LYS A O 1
ATOM 826 N N . VAL A 1 106 ? -15.176 -23.909 6.880 1.00 54.53 106 VAL A N 1
ATOM 827 C CA . VAL A 1 106 ? -15.961 -22.869 6.183 1.00 54.53 106 VAL A CA 1
ATOM 828 C C . VAL A 1 106 ? -16.387 -21.745 7.138 1.00 54.53 106 VAL A C 1
ATOM 830 O O . VAL A 1 106 ? -16.540 -20.610 6.707 1.00 54.53 106 VAL A O 1
ATOM 833 N N . GLN A 1 107 ? -16.562 -22.047 8.429 1.00 48.06 107 GLN A N 1
ATOM 834 C CA . GLN A 1 107 ? -16.824 -21.049 9.476 1.00 48.06 107 GLN A CA 1
ATOM 835 C C . GLN A 1 107 ? -15.564 -20.334 9.980 1.00 48.06 107 GLN A C 1
ATOM 837 O O . GLN A 1 107 ? -15.689 -1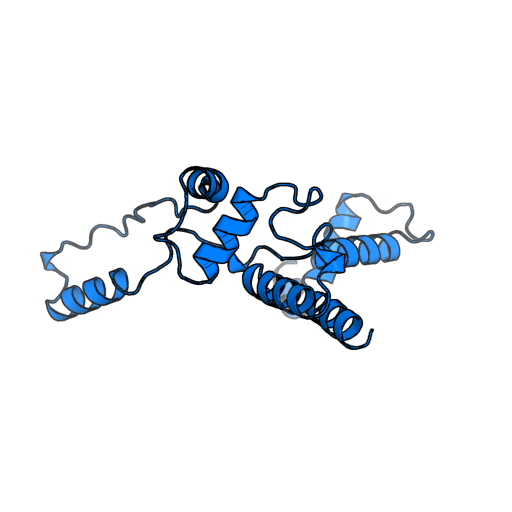9.283 10.595 1.00 48.06 107 GLN A O 1
ATOM 842 N N . ALA A 1 108 ? -14.370 -20.881 9.738 1.00 47.22 108 ALA A N 1
ATOM 843 C CA . ALA A 1 108 ? -13.109 -20.180 9.950 1.00 47.22 108 ALA A CA 1
ATOM 844 C C . ALA A 1 108 ? -12.946 -19.141 8.830 1.00 47.22 108 ALA A C 1
ATOM 846 O O . ALA A 1 108 ? -12.369 -19.423 7.784 1.00 47.22 108 ALA A O 1
ATOM 847 N N . GLU A 1 109 ? -13.581 -17.995 9.051 1.00 54.53 109 GLU A N 1
ATOM 848 C CA . GLU A 1 109 ? -13.689 -16.794 8.223 1.00 54.53 109 GLU A CA 1
ATOM 849 C C . GLU A 1 109 ? -12.516 -16.589 7.256 1.00 54.53 109 GLU A C 1
ATOM 851 O O . GLU A 1 109 ? -11.493 -15.983 7.565 1.00 54.53 109 GLU A O 1
ATOM 856 N N . THR A 1 110 ? -12.682 -17.066 6.024 1.00 64.31 110 THR A N 1
ATOM 857 C CA . THR A 1 110 ? -11.965 -16.472 4.901 1.00 64.31 110 THR A CA 1
ATOM 858 C C . THR A 1 110 ? -12.688 -15.176 4.565 1.00 64.31 110 THR A C 1
ATOM 860 O O . THR A 1 110 ? -13.860 -15.236 4.185 1.00 64.31 110 THR A O 1
ATOM 863 N N . SER A 1 111 ? -12.005 -14.038 4.717 1.00 73.62 111 SER A N 1
ATOM 864 C CA . SER A 1 111 ? -12.489 -12.712 4.312 1.00 73.62 111 SER A CA 1
ATOM 865 C C . SER A 1 111 ? -13.257 -12.764 2.991 1.00 73.62 111 SER A C 1
ATOM 867 O O . SER A 1 111 ? -12.837 -13.448 2.049 1.00 73.62 111 SER A O 1
ATOM 869 N N . ALA A 1 112 ? -14.356 -12.012 2.877 1.00 84.19 112 ALA A N 1
ATOM 870 C CA . ALA A 1 112 ? -15.094 -11.914 1.615 1.00 84.19 112 ALA A CA 1
ATOM 871 C C . ALA A 1 112 ? -14.254 -11.286 0.482 1.00 84.19 112 ALA A C 1
ATOM 873 O O . ALA A 1 112 ? -14.625 -11.382 -0.696 1.00 84.19 112 ALA A O 1
ATOM 874 N N . TYR A 1 113 ? -13.123 -10.667 0.831 1.00 88.75 113 TYR A N 1
ATOM 875 C CA . TYR A 1 113 ? -12.181 -10.033 -0.075 1.00 88.75 113 TYR A CA 1
ATOM 876 C C . TYR A 1 113 ? -10.832 -10.760 -0.059 1.00 88.75 113 TYR A C 1
ATOM 878 O O . TYR A 1 113 ? -10.387 -11.298 0.951 1.00 88.75 113 TYR A O 1
ATOM 886 N N . VAL A 1 114 ? -10.165 -10.796 -1.207 1.00 89.31 114 VAL A N 1
ATOM 887 C CA . VAL A 1 114 ? -8.880 -11.477 -1.403 1.00 89.31 114 VAL A CA 1
ATOM 888 C C . VAL A 1 114 ? -7.813 -10.517 -1.886 1.00 89.31 114 VAL A C 1
ATOM 890 O O . VAL A 1 114 ? -8.100 -9.501 -2.511 1.00 89.31 114 VAL A O 1
ATOM 893 N N . MET A 1 115 ? -6.558 -10.879 -1.613 1.00 87.25 115 MET A N 1
ATOM 894 C CA . MET A 1 115 ? -5.356 -10.174 -2.074 1.00 87.25 115 MET A CA 1
ATOM 895 C C . MET A 1 115 ? -5.196 -8.733 -1.567 1.00 87.25 115 MET A C 1
ATOM 897 O O . MET A 1 115 ? -4.279 -8.047 -2.004 1.00 87.25 115 MET A O 1
ATOM 901 N N . LEU A 1 116 ? -6.006 -8.282 -0.603 1.00 90.25 116 LEU A N 1
ATOM 902 C CA . LEU A 1 116 ? -5.873 -6.937 -0.034 1.00 90.25 116 LEU A CA 1
ATOM 903 C C . LEU A 1 116 ? -4.532 -6.727 0.684 1.00 90.25 116 LEU A C 1
ATOM 905 O O . LEU A 1 116 ? -3.943 -5.658 0.579 1.00 90.25 116 LEU A O 1
ATOM 909 N N . SER A 1 117 ? -3.999 -7.763 1.337 1.00 87.88 117 SER A N 1
ATOM 910 C CA . SER A 1 117 ? -2.678 -7.716 1.982 1.00 87.88 117 SER A CA 1
ATOM 911 C C . SER A 1 117 ? -1.508 -7.672 0.993 1.00 87.88 117 SER A C 1
ATOM 913 O O . SER A 1 117 ? -0.394 -7.333 1.383 1.00 87.88 117 SER A O 1
ATOM 915 N N . ALA A 1 118 ? -1.738 -8.009 -0.281 1.00 87.50 118 ALA A N 1
ATOM 916 C CA . ALA A 1 118 ? -0.716 -7.950 -1.324 1.00 87.50 118 ALA A CA 1
ATOM 917 C C . ALA A 1 118 ? -0.580 -6.548 -1.938 1.00 87.50 118 ALA A C 1
ATOM 919 O O . ALA A 1 118 ? 0.405 -6.279 -2.631 1.00 87.50 118 ALA A O 1
ATOM 920 N N . ILE A 1 119 ? -1.552 -5.662 -1.698 1.00 88.25 119 ILE A N 1
ATOM 921 C CA . ILE A 1 119 ? -1.524 -4.284 -2.181 1.00 88.25 119 ILE A CA 1
ATOM 922 C C . ILE A 1 119 ? -0.487 -3.519 -1.353 1.00 88.25 119 ILE A C 1
ATOM 924 O O . ILE A 1 119 ? -0.653 -3.392 -0.137 1.00 88.25 119 ILE A O 1
ATOM 928 N N . PRO A 1 120 ? 0.596 -3.018 -1.971 1.00 87.00 120 PRO A N 1
ATOM 929 C CA . PRO A 1 120 ? 1.595 -2.272 -1.232 1.00 87.00 120 PRO A CA 1
ATOM 930 C C . PRO A 1 120 ? 1.005 -0.929 -0.768 1.00 87.00 120 PRO A C 1
ATOM 932 O O . PRO A 1 120 ? 0.349 -0.249 -1.558 1.00 87.00 120 PRO A O 1
ATOM 935 N N . PRO A 1 121 ? 1.276 -0.502 0.475 1.00 86.88 121 PRO A N 1
ATOM 936 C CA . PRO A 1 121 ? 0.788 0.771 1.003 1.00 86.88 121 PRO A CA 1
ATOM 937 C C . PRO A 1 121 ? 1.508 1.993 0.423 1.00 86.88 121 PRO A C 1
ATOM 939 O O . PRO A 1 121 ? 1.064 3.121 0.607 1.00 86.88 121 PRO A O 1
ATOM 942 N N . THR A 1 122 ? 2.659 1.791 -0.223 1.00 85.75 122 THR A N 1
ATOM 943 C CA . THR A 1 122 ? 3.515 2.858 -0.748 1.00 85.75 122 THR A CA 1
ATOM 944 C C . THR A 1 122 ? 4.036 2.511 -2.140 1.00 85.75 122 THR A C 1
ATOM 946 O O . THR A 1 122 ? 4.208 1.342 -2.496 1.00 85.75 122 THR A O 1
ATOM 949 N N . SER A 1 123 ? 4.380 3.538 -2.917 1.00 86.25 123 SER A N 1
ATOM 950 C CA . SER A 1 123 ? 4.973 3.396 -4.255 1.00 86.25 123 SER A CA 1
ATOM 951 C C . SER A 1 123 ? 6.451 2.979 -4.242 1.00 86.25 123 SER A C 1
ATOM 953 O O . SER A 1 123 ? 7.063 2.858 -5.302 1.00 86.25 123 SER A O 1
ATOM 955 N N . ASN A 1 124 ? 7.034 2.691 -3.073 1.00 85.56 124 ASN A N 1
ATOM 956 C CA . ASN A 1 124 ? 8.463 2.402 -2.905 1.00 85.56 124 ASN A CA 1
ATOM 957 C C . ASN A 1 124 ? 8.961 1.264 -3.813 1.00 85.56 124 ASN A C 1
ATOM 959 O O . ASN A 1 124 ? 10.050 1.352 -4.383 1.00 85.56 124 ASN A O 1
ATOM 963 N N . LYS A 1 125 ? 8.160 0.205 -4.000 1.00 83.81 125 LYS A N 1
ATOM 964 C CA . LYS A 1 125 ? 8.495 -0.901 -4.918 1.00 83.81 125 LYS A CA 1
ATOM 965 C C . LYS A 1 125 ? 8.615 -0.431 -6.369 1.00 83.81 125 LYS A C 1
ATOM 967 O O . LYS A 1 125 ? 9.540 -0.832 -7.073 1.00 83.81 125 LYS A O 1
ATOM 972 N N . VAL A 1 126 ? 7.708 0.443 -6.797 1.00 87.62 126 VAL A N 1
ATOM 973 C CA . VAL A 1 126 ? 7.670 1.015 -8.149 1.00 87.62 126 VAL A CA 1
ATOM 974 C C . VAL A 1 126 ? 8.826 2.000 -8.354 1.00 87.62 126 VAL A C 1
ATOM 976 O O . VAL A 1 126 ? 9.494 1.979 -9.384 1.00 87.62 126 VAL A O 1
ATOM 979 N N . GLU A 1 127 ? 9.147 2.816 -7.354 1.00 89.94 127 GLU A N 1
ATOM 980 C CA . GLU A 1 127 ? 10.287 3.739 -7.416 1.00 89.94 127 GLU A CA 1
ATOM 981 C C . GLU A 1 127 ? 11.634 3.003 -7.479 1.00 89.94 127 GLU A C 1
ATOM 983 O O . GLU A 1 127 ? 12.512 3.354 -8.279 1.00 89.94 127 GLU A O 1
ATOM 988 N N . ARG A 1 128 ? 11.795 1.932 -6.688 1.00 88.88 128 ARG A N 1
ATOM 989 C CA . ARG A 1 128 ? 12.963 1.039 -6.755 1.00 88.88 128 ARG A CA 1
ATOM 990 C C . ARG A 1 128 ? 13.063 0.370 -8.124 1.00 88.88 128 ARG A C 1
ATOM 992 O O . ARG A 1 128 ? 14.153 0.324 -8.695 1.00 88.88 128 ARG A O 1
ATOM 999 N N . LEU A 1 129 ? 11.935 -0.087 -8.672 1.00 89.44 129 LEU A N 1
ATOM 1000 C CA . LEU A 1 129 ? 11.846 -0.644 -10.021 1.00 89.44 129 LEU A CA 1
ATOM 1001 C C . LEU A 1 129 ? 12.358 0.344 -11.077 1.00 89.44 129 LEU A C 1
ATOM 1003 O O . LEU A 1 129 ? 13.263 0.006 -11.840 1.00 89.44 129 LEU A O 1
ATOM 1007 N N . PHE A 1 130 ? 11.840 1.573 -11.101 1.00 89.00 130 PHE A N 1
ATOM 1008 C CA . PHE A 1 130 ? 12.269 2.581 -12.073 1.00 89.00 130 PHE A CA 1
ATOM 1009 C C . PHE A 1 130 ? 13.726 3.007 -11.880 1.00 89.00 130 PHE A C 1
ATOM 1011 O O . PHE A 1 130 ? 14.443 3.235 -12.857 1.00 89.00 130 PHE A O 1
ATOM 1018 N N . SER A 1 131 ? 14.206 3.043 -10.637 1.00 89.06 131 SER A N 1
ATOM 1019 C CA . SER A 1 131 ? 15.619 3.294 -10.337 1.00 89.06 131 SER A CA 1
ATOM 1020 C C . SER A 1 131 ? 16.522 2.198 -10.915 1.00 89.06 131 SER A C 1
ATOM 1022 O O . SER A 1 131 ? 17.548 2.497 -11.531 1.00 89.06 131 SER A O 1
ATOM 1024 N N . MET A 1 132 ? 16.123 0.927 -10.795 1.00 87.69 132 MET A N 1
ATOM 1025 C CA . MET A 1 132 ? 16.829 -0.199 -11.416 1.00 87.69 132 MET A CA 1
ATOM 1026 C C . MET A 1 132 ? 16.762 -0.149 -12.943 1.00 87.69 132 MET A C 1
ATOM 1028 O O . MET A 1 132 ? 17.789 -0.328 -13.598 1.00 87.69 132 MET A O 1
ATOM 1032 N N . ALA A 1 133 ? 15.595 0.153 -13.516 1.00 87.81 133 ALA A N 1
ATOM 1033 C CA . ALA A 1 133 ? 15.431 0.307 -14.961 1.00 87.81 133 ALA A CA 1
ATOM 1034 C C . ALA A 1 133 ? 16.388 1.369 -15.511 1.00 87.81 133 ALA A C 1
ATOM 1036 O O . ALA A 1 133 ? 17.125 1.116 -16.465 1.00 87.81 133 ALA A O 1
ATOM 1037 N N . ARG A 1 134 ? 16.480 2.518 -14.834 1.00 86.31 134 ARG A N 1
ATOM 1038 C CA . ARG A 1 134 ? 17.417 3.591 -15.182 1.00 86.31 134 ARG A CA 1
ATOM 1039 C C . ARG A 1 134 ? 18.881 3.149 -15.113 1.00 86.31 134 ARG A C 1
ATOM 1041 O O . ARG A 1 134 ? 19.683 3.572 -15.941 1.00 86.31 134 ARG A O 1
ATOM 1048 N N . MET A 1 135 ? 19.241 2.298 -14.152 1.00 84.62 135 MET A N 1
ATOM 1049 C CA . MET A 1 135 ? 20.589 1.724 -14.063 1.00 84.62 135 MET A CA 1
ATOM 1050 C C . MET A 1 135 ? 20.893 0.761 -15.217 1.00 84.62 135 MET A C 1
ATOM 1052 O O . MET A 1 135 ? 22.011 0.768 -15.731 1.00 84.62 135 MET A O 1
ATOM 1056 N N . ILE A 1 136 ? 19.914 -0.042 -15.642 1.00 81.69 136 ILE A N 1
ATOM 1057 C CA . ILE A 1 136 ? 20.057 -0.981 -16.765 1.00 81.69 136 ILE A CA 1
ATOM 1058 C C . ILE A 1 136 ? 20.159 -0.227 -18.098 1.00 81.69 136 ILE A C 1
ATOM 1060 O O . ILE A 1 136 ? 20.998 -0.581 -18.922 1.00 81.69 136 ILE A O 1
ATOM 1064 N N . MET A 1 137 ? 19.380 0.842 -18.277 1.00 77.75 137 MET A N 1
ATOM 1065 C CA . MET A 1 137 ? 19.351 1.682 -19.483 1.00 77.75 137 MET A CA 1
ATOM 1066 C C . MET A 1 137 ? 20.517 2.685 -19.610 1.00 77.75 137 MET A C 1
ATOM 1068 O O . MET A 1 137 ? 20.463 3.557 -20.473 1.00 77.75 137 MET A O 1
ATOM 1072 N N . ARG A 1 138 ? 21.559 2.629 -18.764 1.00 75.69 138 ARG A N 1
ATOM 1073 C CA . ARG A 1 138 ? 22.696 3.574 -18.848 1.00 75.69 138 ARG A CA 1
ATOM 1074 C C . ARG A 1 138 ? 23.325 3.604 -20.253 1.00 75.69 138 ARG A C 1
ATOM 1076 O O . ARG A 1 138 ? 23.312 2.598 -20.950 1.00 75.69 138 ARG A O 1
ATOM 1083 N N . TYR A 1 139 ? 23.938 4.745 -20.596 1.00 56.62 139 TYR A N 1
ATOM 1084 C CA . TYR A 1 139 ? 24.427 5.155 -21.930 1.00 56.62 139 TYR A CA 1
ATOM 1085 C C . TYR A 1 139 ? 25.073 4.068 -22.818 1.00 56.62 139 TYR A C 1
ATOM 1087 O O . TYR A 1 139 ? 24.853 4.060 -24.026 1.00 56.62 139 TYR A O 1
ATOM 1095 N N . GLU A 1 140 ? 25.820 3.123 -22.246 1.00 62.56 140 GLU A N 1
ATOM 1096 C CA . GLU A 1 140 ? 26.443 1.989 -22.960 1.00 62.56 140 GLU A CA 1
ATOM 1097 C C . GLU A 1 140 ? 25.419 0.994 -23.559 1.00 62.56 140 GLU A C 1
ATOM 1099 O O . GLU A 1 140 ? 25.750 0.165 -24.403 1.00 62.56 140 GLU A O 1
ATOM 1104 N N . ARG A 1 141 ? 24.154 1.056 -23.124 1.00 66.50 141 ARG A N 1
ATOM 1105 C CA . ARG A 1 141 ? 23.067 0.128 -23.475 1.00 66.50 141 ARG A CA 1
ATOM 1106 C C . ARG A 1 141 ? 21.911 0.803 -24.215 1.00 66.50 141 ARG A C 1
ATOM 1108 O O . ARG A 1 141 ? 20.801 0.285 -24.233 1.00 66.50 141 ARG A O 1
ATOM 1115 N N . ASN A 1 142 ? 22.164 1.914 -24.904 1.00 65.31 142 ASN A N 1
ATOM 1116 C CA . ASN A 1 142 ? 21.134 2.668 -25.638 1.00 65.31 142 ASN A CA 1
ATOM 1117 C C . ASN A 1 142 ? 20.472 1.904 -26.808 1.00 65.31 142 ASN A C 1
ATOM 1119 O O . ASN A 1 142 ? 19.504 2.390 -27.383 1.00 65.31 142 ASN A O 1
ATOM 1123 N N . ARG A 1 143 ? 20.979 0.718 -27.178 1.00 73.69 143 ARG A N 1
ATOM 1124 C CA . ARG A 1 143 ? 20.395 -0.158 -28.214 1.00 73.69 143 ARG A CA 1
ATOM 1125 C C . ARG A 1 143 ? 19.527 -1.285 -27.643 1.00 73.69 143 ARG A C 1
ATOM 1127 O O . ARG A 1 143 ? 19.113 -2.162 -28.400 1.00 73.69 143 ARG A O 1
ATOM 1134 N N . LEU A 1 144 ? 19.281 -1.302 -26.331 1.00 81.50 144 LEU A N 1
ATOM 1135 C CA . LEU A 1 144 ? 18.413 -2.306 -25.722 1.00 81.50 144 LEU A CA 1
ATOM 1136 C C . LEU A 1 144 ? 16.972 -2.106 -26.207 1.00 81.50 144 LEU A C 1
ATOM 1138 O O . LEU A 1 144 ? 16.418 -1.012 -26.104 1.00 81.50 144 LEU A O 1
ATOM 1142 N N . SER A 1 145 ? 16.364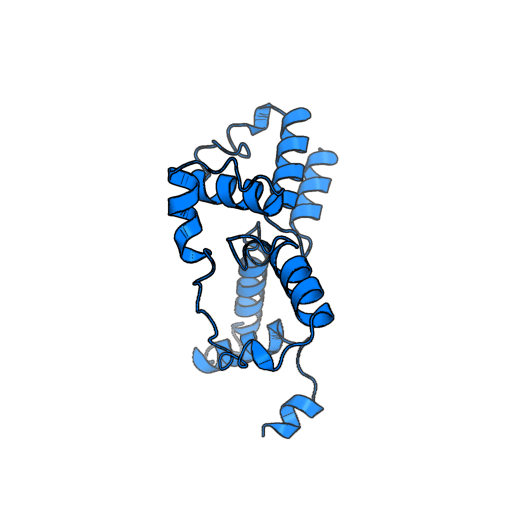 -3.166 -26.733 1.00 86.06 145 SER A N 1
ATOM 1143 C CA . SER A 1 145 ? 14.948 -3.133 -27.091 1.00 86.06 145 SER A CA 1
ATOM 1144 C C . SER A 1 145 ? 14.090 -3.113 -25.818 1.00 86.06 145 SER A C 1
ATOM 1146 O O . SER A 1 145 ? 14.523 -3.634 -24.785 1.00 86.06 145 SER A O 1
ATOM 1148 N N . PRO A 1 146 ? 12.858 -2.573 -25.875 1.00 86.44 146 PRO A N 1
ATOM 1149 C CA . PRO A 1 146 ? 11.932 -2.613 -24.743 1.00 86.44 146 PRO A CA 1
ATOM 1150 C C . PRO A 1 146 ? 11.729 -4.030 -24.187 1.00 86.44 146 PRO A C 1
ATOM 1152 O O . PRO A 1 146 ? 11.751 -4.221 -22.976 1.00 86.44 146 PRO A O 1
ATOM 1155 N N . LEU A 1 147 ? 11.651 -5.030 -25.073 1.00 88.31 147 LEU A N 1
ATOM 1156 C CA . LEU A 1 147 ? 11.522 -6.440 -24.701 1.00 88.31 147 LEU A CA 1
ATOM 1157 C C . LEU A 1 147 ? 12.732 -6.948 -23.901 1.00 88.31 147 LEU A C 1
ATOM 1159 O O . LEU A 1 147 ? 12.573 -7.597 -22.872 1.00 88.31 147 LEU A O 1
ATOM 1163 N N . MET A 1 148 ? 13.955 -6.628 -24.339 1.00 86.12 148 MET A N 1
ATOM 1164 C CA . MET A 1 148 ? 15.160 -7.014 -23.599 1.00 86.12 148 MET A CA 1
ATOM 1165 C C . MET A 1 148 ? 15.229 -6.327 -22.232 1.00 86.12 148 MET A C 1
ATOM 1167 O O . MET A 1 148 ? 15.686 -6.931 -21.264 1.00 86.12 148 MET A O 1
ATOM 1171 N N . LEU A 1 149 ? 14.774 -5.075 -22.134 1.00 86.88 149 LEU A N 1
ATOM 1172 C CA . LEU A 1 149 ? 14.766 -4.340 -20.871 1.00 86.88 149 LEU A CA 1
ATOM 1173 C C . LEU A 1 149 ? 13.798 -4.989 -19.882 1.00 86.88 149 LEU A C 1
ATOM 1175 O O . LEU A 1 149 ? 14.157 -5.186 -18.723 1.00 86.88 149 LEU A O 1
ATOM 1179 N N . GLU A 1 150 ? 12.604 -5.346 -20.352 1.00 89.00 150 GLU A N 1
ATOM 1180 C CA . GLU A 1 150 ? 11.597 -6.054 -19.566 1.00 89.00 150 GLU A CA 1
ATOM 1181 C C . GLU A 1 150 ? 12.123 -7.405 -19.071 1.00 89.00 150 GLU A C 1
ATOM 1183 O O . GLU A 1 150 ? 12.044 -7.679 -17.876 1.00 89.00 150 GLU A O 1
ATOM 1188 N N . MET A 1 151 ? 12.761 -8.200 -19.939 1.00 88.62 151 MET A N 1
ATOM 1189 C CA . MET A 1 151 ? 13.377 -9.474 -19.545 1.00 88.62 151 MET A CA 1
ATOM 1190 C C . MET A 1 151 ? 14.451 -9.294 -18.463 1.00 88.62 151 MET A C 1
ATOM 1192 O O . MET A 1 151 ? 14.449 -10.007 -17.459 1.00 88.62 151 MET A O 1
ATOM 1196 N N . LEU A 1 152 ? 15.360 -8.327 -18.633 1.00 87.75 152 LEU A N 1
ATOM 1197 C CA . LEU A 1 152 ? 16.413 -8.058 -17.648 1.00 87.75 152 LEU A CA 1
ATOM 1198 C C . LEU A 1 152 ? 15.838 -7.590 -16.307 1.00 87.75 152 LEU A C 1
ATOM 1200 O O . LEU A 1 152 ? 16.319 -8.011 -15.254 1.00 87.75 152 LEU A O 1
ATOM 1204 N N . LEU A 1 153 ? 14.817 -6.731 -16.336 1.00 89.19 153 LEU A N 1
ATOM 1205 C CA . LEU A 1 153 ? 14.124 -6.277 -15.134 1.00 89.19 153 LEU A CA 1
ATOM 1206 C C . LEU A 1 153 ? 13.410 -7.432 -14.438 1.00 89.19 153 LEU A C 1
ATOM 1208 O O . LEU A 1 153 ? 13.606 -7.614 -13.238 1.00 89.19 153 LEU A O 1
ATOM 1212 N N . PHE A 1 154 ? 12.648 -8.233 -15.182 1.00 88.62 154 PHE A N 1
ATOM 1213 C CA . PHE A 1 154 ? 11.923 -9.388 -14.663 1.00 88.62 154 PHE A CA 1
ATOM 1214 C C . PHE A 1 154 ? 12.861 -10.348 -13.930 1.00 88.62 154 PHE A C 1
ATOM 1216 O O . PHE A 1 154 ? 12.608 -10.692 -12.774 1.00 88.62 154 PHE A O 1
ATOM 1223 N N . LEU A 1 155 ? 13.982 -10.710 -14.559 1.00 87.44 155 LEU A N 1
ATOM 1224 C CA . LEU A 1 155 ? 14.999 -11.556 -13.941 1.00 87.44 155 LEU A CA 1
ATOM 1225 C C . LEU A 1 155 ? 15.590 -10.888 -12.696 1.00 87.44 155 LEU A C 1
ATOM 1227 O O . LEU A 1 155 ? 15.663 -11.501 -11.633 1.00 87.44 155 LEU A O 1
ATOM 1231 N N . LYS A 1 156 ? 15.972 -9.610 -12.781 1.00 87.19 156 LYS A N 1
ATOM 1232 C CA . LYS A 1 156 ? 16.626 -8.914 -11.666 1.00 87.19 156 LYS A CA 1
ATOM 1233 C C . LYS A 1 156 ? 15.734 -8.814 -10.425 1.00 87.19 156 LYS A C 1
ATOM 1235 O O . LYS A 1 156 ? 16.207 -9.081 -9.319 1.00 87.19 156 LYS A O 1
ATOM 1240 N N . ILE A 1 157 ? 14.472 -8.430 -10.604 1.00 87.12 157 ILE A N 1
ATOM 1241 C CA . ILE A 1 157 ? 13.501 -8.236 -9.516 1.00 87.12 157 ILE A CA 1
ATOM 1242 C C . ILE A 1 157 ? 13.162 -9.569 -8.859 1.00 87.12 157 ILE A C 1
ATOM 1244 O O . ILE A 1 157 ? 13.080 -9.649 -7.638 1.00 87.12 157 ILE A O 1
ATOM 1248 N N . ASN A 1 158 ? 13.010 -10.618 -9.665 1.00 87.69 158 ASN A N 1
ATOM 1249 C CA . ASN A 1 158 ? 12.625 -11.941 -9.191 1.00 87.69 158 ASN A CA 1
ATOM 1250 C C . ASN A 1 158 ? 13.828 -12.838 -8.885 1.00 87.69 158 ASN A C 1
ATOM 1252 O O . ASN A 1 158 ? 13.667 -14.049 -8.826 1.00 87.69 158 ASN A O 1
ATOM 1256 N N . SER A 1 159 ? 15.022 -12.276 -8.676 1.00 87.00 159 SER A N 1
ATOM 1257 C CA . SER A 1 159 ? 16.264 -13.040 -8.451 1.00 87.00 159 SER A CA 1
ATOM 1258 C C . SER A 1 159 ? 16.232 -13.996 -7.254 1.00 87.00 159 SER A C 1
ATOM 1260 O O . SER A 1 159 ? 17.058 -14.893 -7.179 1.00 87.00 159 SER A O 1
ATOM 1262 N N . SER A 1 160 ? 15.276 -13.849 -6.333 1.00 87.62 160 SER A N 1
ATOM 1263 C CA . SER A 1 160 ? 15.034 -14.809 -5.250 1.00 87.62 160 SER A CA 1
ATOM 1264 C C . SER A 1 160 ? 14.281 -16.072 -5.682 1.00 87.62 160 SER A C 1
ATOM 1266 O O . SER A 1 160 ? 14.258 -17.043 -4.935 1.00 87.62 160 SER A O 1
ATOM 1268 N N . TYR A 1 161 ? 13.609 -16.045 -6.834 1.00 84.31 161 TYR A N 1
ATOM 1269 C CA . TYR A 1 161 ? 12.745 -17.123 -7.327 1.00 84.31 161 TYR A CA 1
ATOM 1270 C C . TYR A 1 161 ? 13.419 -18.017 -8.365 1.00 84.31 161 TYR A C 1
ATOM 1272 O O . TYR A 1 161 ? 12.809 -18.982 -8.817 1.00 84.31 161 TYR A O 1
ATOM 1280 N N . TRP A 1 162 ? 14.646 -17.693 -8.765 1.00 84.06 162 TRP A N 1
ATOM 1281 C CA . TRP A 1 162 ? 15.390 -18.474 -9.737 1.00 84.06 162 TRP A CA 1
ATOM 1282 C C . TRP A 1 162 ? 16.874 -18.492 -9.389 1.00 84.06 162 TRP A C 1
ATOM 1284 O O . TRP A 1 162 ? 17.442 -17.528 -8.881 1.00 84.06 162 TRP A O 1
ATOM 1294 N N . ASP A 1 163 ? 17.497 -19.614 -9.693 1.00 84.12 163 ASP A N 1
ATOM 1295 C CA . ASP A 1 163 ? 18.931 -19.831 -9.678 1.00 84.12 163 ASP A CA 1
ATOM 1296 C C . ASP A 1 163 ? 19.391 -20.397 -11.031 1.00 84.12 163 ASP A C 1
ATOM 1298 O O . ASP A 1 163 ? 18.594 -20.619 -11.949 1.00 84.12 163 ASP A O 1
ATOM 1302 N N . VAL A 1 164 ? 20.695 -20.639 -11.166 1.00 80.50 164 VAL A N 1
ATOM 1303 C CA . VAL A 1 164 ? 21.272 -21.181 -12.405 1.00 80.50 164 VAL A CA 1
ATOM 1304 C C . VAL A 1 164 ? 20.619 -22.514 -12.790 1.00 80.50 164 VAL A C 1
ATOM 1306 O O . VAL A 1 164 ? 20.392 -22.743 -13.971 1.00 80.50 164 VAL A O 1
ATOM 1309 N N . THR A 1 165 ? 20.242 -23.353 -11.818 1.00 82.44 165 THR A N 1
ATOM 1310 C CA . THR A 1 165 ? 19.615 -24.656 -12.092 1.00 82.44 165 THR A CA 1
ATOM 1311 C C . THR A 1 165 ? 18.184 -24.531 -12.609 1.00 82.44 165 THR A C 1
ATOM 1313 O O . THR A 1 165 ? 17.804 -25.243 -13.533 1.00 82.44 165 THR A O 1
ATOM 1316 N N . THR A 1 166 ? 17.396 -23.592 -12.080 1.00 79.38 166 THR A N 1
ATOM 1317 C CA . THR A 1 166 ? 16.036 -23.325 -12.579 1.00 79.38 166 THR A CA 1
ATOM 1318 C C . THR A 1 166 ? 16.030 -22.719 -13.978 1.00 79.38 166 THR A C 1
ATOM 1320 O O . THR A 1 166 ? 15.112 -22.987 -14.745 1.00 79.38 166 THR A O 1
ATOM 1323 N N . VAL A 1 167 ? 17.043 -21.917 -14.320 1.00 74.50 167 VAL A N 1
ATOM 1324 C CA . VAL A 1 167 ? 17.176 -21.330 -15.658 1.00 74.50 167 VAL A CA 1
ATOM 1325 C C . VAL A 1 167 ? 17.629 -22.387 -16.665 1.00 74.50 167 VAL A C 1
ATOM 1327 O O . VAL A 1 167 ? 17.048 -22.466 -17.741 1.00 74.50 167 VAL A O 1
ATOM 1330 N N . ASP A 1 168 ? 18.601 -23.229 -16.301 1.00 77.81 168 ASP A N 1
ATOM 1331 C CA . ASP A 1 168 ? 19.117 -24.311 -17.156 1.00 77.81 168 ASP A CA 1
ATOM 1332 C C . ASP A 1 168 ? 18.037 -25.348 -17.509 1.00 77.81 168 ASP A C 1
ATOM 1334 O O . ASP A 1 168 ? 18.010 -25.868 -18.615 1.00 77.81 168 ASP A O 1
ATOM 1338 N N . ALA A 1 169 ? 17.075 -25.589 -16.614 1.00 82.12 169 ALA A N 1
ATOM 1339 C CA . ALA A 1 169 ? 15.959 -26.502 -16.869 1.00 82.12 169 ALA A CA 1
ATOM 1340 C C . ALA A 1 169 ? 14.929 -26.001 -17.909 1.00 82.12 169 ALA A C 1
ATOM 1342 O O . ALA A 1 169 ? 14.047 -26.767 -18.300 1.00 82.12 169 ALA A O 1
ATOM 1343 N N . VAL A 1 170 ? 14.981 -24.725 -18.307 1.00 75.44 170 VAL A N 1
ATOM 1344 C CA . VAL A 1 170 ? 13.985 -24.074 -19.187 1.00 75.44 170 VAL A CA 1
ATOM 1345 C C . VAL A 1 170 ? 14.604 -23.611 -20.518 1.00 75.44 170 VAL A C 1
ATOM 1347 O O . VAL A 1 170 ? 13.883 -23.125 -21.393 1.00 75.44 170 VAL A O 1
ATOM 1350 N N . ILE A 1 171 ? 15.921 -23.770 -20.685 1.00 60.56 171 ILE A N 1
ATOM 1351 C CA . ILE A 1 171 ? 16.668 -23.511 -21.930 1.00 60.56 171 ILE A CA 1
ATOM 1352 C C . ILE A 1 171 ? 16.799 -24.816 -22.721 1.00 60.56 171 ILE A C 1
ATOM 1354 O O . ILE A 1 171 ? 16.652 -24.746 -23.963 1.00 60.56 171 ILE A O 1
#

Secondary structure (DSSP, 8-state):
-HHHHHHHHHHTSTT--HHHHHHHHHHHHHH-GGGHHHHSTT-TT-S-HHHHHHHHHHHTT-GGG--HHHHHHTGGGB------------TTTS-HHHHHHHHHHHHS---SB-SGGGS-SSTHHHHHHHHHHHHHT-GGGTT--HHHHHHHHHHHHTTTS--HHHHHTT-

Sequence (171 aa):
MSDVESISKKLQSEGLNLLDARDLLDGLLEIKPSFTNYIAPTADIVHSPDFESGVVKVLGGHESDLSRAEKEALRPFRQMTSRSRSPEEDPTKLGFADRILKRRKVQAETSAYVMLSAIPPTSNKVERLFSMARMIMRYERNRLSPLMLEMLLFLKINSSYWDVTTVDAVI

Radius of gyration: 22.63 Å; chains: 1; bounding box: 50×60×46 Å

Foldseek 3Di:
DVLVVVLVVVLLDPQDALLNNLVSLVVVCVVPVVCCLPRPLPHPPNPQSLCSVLLNCLVVVNNVVRDPSNCVSQVVFFPPPPPPCPPPPPPVPQDPVNVVVVVVVPVPDDGRGPCNSVDRNDCSVVVVLVVVLCVCCPPVNVVQDPVNSVVVSVCVVVVVVDDPVRVVVVD

InterPro domains:
  IPR012337 Ribonuclease H-like superfamily [SSF53098] (118-158)

Organism: NCBI:txid1317066